Protein AF-A0A973W800-F1 (afdb_monomer_lite)

Secondary structure (DSSP, 8-state):
-HHHHHHTTSS-HHHHHHHHHHHHHHHHHHHHH--S--SSS-HHHHHHHHH-HHHHHHHHHHHHTTSS-HHHHHHHTTS-HHHHHHHHHHHTT---

Sequence (96 aa):
MLRRLLTLGLTTQAFYDNKRADFQKLYAQLDERKEASEGGPKYHYVVLSQLGRTFTQLVFQGYHDRYFTLRDVAGLLNMKVTTVQVMEKAAFGLAG

Organism: NCBI:txid1404411

pLDDT: mean 75.51, std 12.69, range [37.47, 92.06]

Radius of gyration: 23.71 Å; chains: 1; bounding box: 44×19×64 Å

Structure (mmCIF, N/CA/C/O backbone):
data_AF-A0A973W800-F1
#
_entry.id   AF-A0A973W800-F1
#
loop_
_atom_site.group_PDB
_atom_site.id
_atom_site.type_symbol
_atom_site.label_atom_id
_atom_site.label_alt_id
_atom_site.label_comp_id
_atom_site.label_asym_id
_atom_site.label_entity_id
_atom_site.label_seq_id
_atom_site.pdbx_PDB_ins_code
_atom_site.Cartn_x
_atom_site.Cartn_y
_atom_site.Cartn_z
_atom_site.occupancy
_atom_site.B_iso_or_equiv
_atom_site.auth_seq_id
_atom_site.auth_comp_id
_atom_site.auth_asym_id
_atom_site.auth_atom_id
_atom_site.pdbx_PDB_model_num
ATOM 1 N N . MET A 1 1 ? -15.651 -5.739 28.671 1.00 59.50 1 MET A N 1
ATOM 2 C CA . MET A 1 1 ? -15.499 -5.180 30.036 1.00 59.50 1 MET A CA 1
ATOM 3 C C . MET A 1 1 ? -16.800 -5.152 30.854 1.00 59.50 1 MET A C 1
ATOM 5 O O . MET A 1 1 ? -16.745 -5.535 32.012 1.00 59.50 1 MET A O 1
ATOM 9 N N . LEU A 1 2 ? -17.975 -4.815 30.295 1.00 59.00 2 LEU A N 1
ATOM 10 C CA . LEU A 1 2 ? -19.247 -4.708 31.052 1.00 59.00 2 LEU A CA 1
ATOM 11 C C . LEU A 1 2 ? -19.710 -5.969 31.811 1.00 59.00 2 LEU A C 1
ATOM 13 O O . LEU A 1 2 ? -20.201 -5.857 32.926 1.00 59.00 2 LEU A O 1
ATOM 17 N N . ARG A 1 3 ? -19.499 -7.175 31.264 1.00 64.06 3 ARG A N 1
ATOM 18 C CA . ARG A 1 3 ? -19.899 -8.427 31.939 1.00 64.06 3 ARG A CA 1
ATOM 19 C C . ARG A 1 3 ? -19.205 -8.616 33.294 1.00 64.06 3 ARG A C 1
ATOM 21 O O . ARG A 1 3 ? -19.801 -9.204 34.182 1.00 64.06 3 ARG A O 1
ATOM 28 N N . ARG A 1 4 ? -17.982 -8.089 33.450 1.00 63.62 4 ARG A N 1
ATOM 29 C CA . ARG A 1 4 ? -17.171 -8.185 34.676 1.00 63.62 4 ARG A CA 1
ATOM 30 C C . ARG A 1 4 ? -17.654 -7.212 35.760 1.00 63.62 4 ARG A C 1
ATOM 32 O O . ARG A 1 4 ? -17.558 -7.528 36.934 1.00 63.62 4 ARG A O 1
ATOM 39 N N . LEU A 1 5 ? -18.233 -6.074 35.365 1.00 60.28 5 LEU A N 1
ATOM 40 C CA . LEU A 1 5 ? -18.866 -5.104 36.270 1.00 60.28 5 LEU A CA 1
ATOM 41 C C . LEU A 1 5 ? -20.233 -5.584 36.777 1.00 60.28 5 LEU A C 1
ATOM 43 O O . LEU A 1 5 ? -20.601 -5.289 37.911 1.00 60.28 5 LEU A O 1
ATOM 47 N N . LEU A 1 6 ? -20.950 -6.368 35.964 1.00 58.06 6 LEU A N 1
ATOM 48 C CA . LEU A 1 6 ? -22.165 -7.068 36.384 1.00 58.06 6 LEU A CA 1
ATOM 49 C C . LEU A 1 6 ? -21.841 -8.135 37.442 1.00 58.06 6 LEU A C 1
ATOM 51 O O . LEU A 1 6 ? -22.499 -8.203 38.472 1.00 58.06 6 LEU A O 1
ATOM 55 N N . THR A 1 7 ? -20.787 -8.934 37.226 1.00 61.16 7 THR A N 1
ATOM 56 C CA . THR A 1 7 ? -20.371 -9.966 38.197 1.00 61.16 7 THR A CA 1
ATOM 57 C C . THR A 1 7 ? -19.900 -9.375 39.526 1.00 61.16 7 THR A C 1
ATOM 59 O O . THR A 1 7 ? -20.009 -10.034 40.551 1.00 61.16 7 THR A O 1
ATOM 62 N N . LEU A 1 8 ? -19.395 -8.138 39.514 1.00 73.44 8 LEU A N 1
ATOM 63 C CA . LEU A 1 8 ? -18.953 -7.409 40.706 1.00 73.44 8 LEU A CA 1
ATOM 64 C C . LEU A 1 8 ? -20.091 -6.648 41.419 1.00 73.44 8 LEU A C 1
ATOM 66 O O . LEU A 1 8 ? -19.824 -5.949 42.389 1.00 73.44 8 LEU A O 1
ATOM 70 N N . GLY A 1 9 ? -21.344 -6.751 40.952 1.00 66.25 9 GLY A N 1
ATOM 71 C CA . GLY A 1 9 ? -22.512 -6.123 41.593 1.00 66.25 9 GLY A CA 1
ATOM 72 C C . GLY A 1 9 ? -22.593 -4.598 41.448 1.00 66.25 9 GLY A C 1
ATOM 73 O O . GLY A 1 9 ? -23.484 -3.972 42.011 1.00 66.25 9 GLY A O 1
ATOM 74 N N . LEU A 1 10 ? -21.695 -3.990 40.668 1.00 62.91 10 LEU A N 1
ATOM 75 C CA . LEU A 1 10 ? -21.616 -2.538 40.460 1.00 62.91 10 LEU A CA 1
ATOM 76 C C . LEU A 1 10 ? -22.574 -2.033 39.368 1.00 62.91 10 LEU A C 1
ATOM 78 O O . LEU A 1 10 ? -22.654 -0.835 39.113 1.00 62.91 10 LEU A O 1
ATOM 82 N N . THR A 1 11 ? -23.280 -2.943 38.692 1.00 60.69 11 THR A N 1
ATOM 83 C CA . THR A 1 11 ? -24.255 -2.630 37.638 1.00 60.69 11 THR A CA 1
ATOM 84 C C . THR A 1 11 ? -25.413 -3.624 37.684 1.00 60.69 11 THR A C 1
ATOM 86 O O . THR A 1 11 ? -25.211 -4.808 37.940 1.00 60.69 11 THR A O 1
ATOM 89 N N . THR A 1 12 ? -26.636 -3.152 37.446 1.00 70.62 12 THR A N 1
ATOM 90 C CA . THR A 1 12 ? -27.846 -3.982 37.405 1.00 70.62 12 THR A CA 1
ATOM 91 C C . THR A 1 12 ? -28.009 -4.670 36.050 1.00 70.62 12 THR A C 1
ATOM 93 O O . THR A 1 12 ? -27.632 -4.131 35.008 1.00 70.62 12 THR A O 1
ATOM 96 N N . GLN A 1 13 ? -28.629 -5.853 36.054 1.00 67.81 13 GLN A N 1
ATOM 97 C CA . GLN A 1 13 ? -28.900 -6.651 34.851 1.00 67.81 13 GLN A CA 1
ATOM 98 C C . GLN A 1 13 ? -29.611 -5.837 33.753 1.00 67.81 13 GLN A C 1
ATOM 100 O O . GLN A 1 13 ? -29.191 -5.848 32.600 1.00 67.81 13 GLN A O 1
ATOM 105 N N . ALA A 1 14 ? -30.599 -5.022 34.137 1.00 69.25 14 ALA A N 1
ATOM 106 C CA . ALA A 1 14 ? -31.336 -4.152 33.220 1.00 69.25 14 ALA A CA 1
ATOM 107 C C . ALA A 1 14 ? -30.454 -3.092 32.523 1.00 69.25 14 ALA A C 1
ATOM 109 O O . ALA A 1 14 ? -30.696 -2.739 31.368 1.00 69.25 14 ALA A O 1
ATOM 110 N N . PHE A 1 15 ? -29.409 -2.593 33.193 1.00 70.69 15 PHE A N 1
ATOM 111 C CA . PHE A 1 15 ? -28.459 -1.653 32.593 1.00 70.69 15 PHE A CA 1
ATOM 112 C C . PHE A 1 15 ? -27.534 -2.350 31.587 1.00 70.69 15 PHE A C 1
ATOM 114 O O . PHE A 1 15 ? -27.241 -1.801 30.522 1.00 70.69 15 PHE A O 1
ATOM 121 N N . TYR A 1 16 ? -27.103 -3.576 31.900 1.00 68.31 16 TYR A N 1
ATOM 122 C CA . TYR A 1 16 ? -26.297 -4.394 30.996 1.00 68.31 16 TYR A CA 1
ATOM 123 C C . TYR A 1 16 ? -27.057 -4.745 29.714 1.00 68.31 16 TYR A C 1
ATOM 125 O O . TYR A 1 16 ? -26.504 -4.583 28.626 1.00 68.31 16 TYR A O 1
ATOM 133 N N . ASP A 1 17 ? -28.315 -5.170 29.830 1.00 72.75 17 ASP A N 1
ATOM 134 C CA . ASP A 1 17 ? -29.112 -5.611 28.682 1.00 72.75 17 ASP A CA 1
ATOM 135 C C . ASP A 1 17 ? -29.443 -4.452 27.727 1.00 72.75 17 ASP A C 1
ATOM 137 O O . ASP A 1 17 ? -29.272 -4.595 26.514 1.00 72.75 17 ASP A O 1
ATOM 141 N N . ASN A 1 18 ? -29.769 -3.265 28.255 1.00 79.00 18 ASN A N 1
ATOM 142 C CA . ASN A 1 18 ? -29.942 -2.059 27.436 1.00 79.00 18 ASN A CA 1
ATOM 143 C C . ASN A 1 18 ? -28.653 -1.668 26.700 1.00 79.00 18 ASN A C 1
ATOM 145 O O . ASN A 1 18 ? -28.655 -1.472 25.485 1.00 79.00 18 ASN A O 1
ATOM 149 N N . LYS A 1 19 ? -27.515 -1.625 27.405 1.00 76.06 19 LYS A N 1
ATOM 150 C CA . LYS A 1 19 ? -26.230 -1.292 26.772 1.00 76.06 19 LYS A CA 1
ATOM 151 C C . LYS A 1 19 ? -25.791 -2.338 25.755 1.00 76.06 19 LYS A C 1
ATOM 153 O O . LYS A 1 19 ? -25.177 -1.990 24.751 1.00 76.06 19 LYS A O 1
ATOM 158 N N . ARG A 1 20 ? -26.095 -3.615 25.984 1.00 77.38 20 ARG A N 1
ATOM 159 C CA . ARG A 1 20 ? -25.770 -4.698 25.051 1.00 77.38 20 ARG A CA 1
ATOM 160 C C . ARG A 1 20 ? -26.489 -4.524 23.715 1.00 77.38 20 ARG A C 1
ATOM 162 O O . ARG A 1 20 ? -25.848 -4.710 22.682 1.00 77.38 20 ARG A O 1
ATOM 169 N N . ALA A 1 21 ? -27.761 -4.128 23.737 1.00 80.12 21 ALA A N 1
ATOM 170 C CA . ALA A 1 21 ? -28.523 -3.836 22.526 1.00 80.12 21 ALA A CA 1
ATOM 171 C C . ALA A 1 21 ? -27.931 -2.644 21.750 1.00 80.12 21 ALA A C 1
ATOM 173 O O . ALA A 1 21 ? -27.784 -2.717 20.528 1.00 80.12 21 ALA A O 1
ATOM 174 N N . ASP A 1 22 ? -27.512 -1.587 22.452 1.00 80.12 22 ASP A N 1
ATOM 175 C CA . ASP A 1 22 ? -26.853 -0.428 21.833 1.00 80.12 22 ASP A CA 1
ATOM 176 C C . ASP A 1 22 ? -25.525 -0.814 21.171 1.00 80.12 22 ASP A C 1
ATOM 178 O O . ASP A 1 22 ? -25.261 -0.442 20.027 1.00 80.12 22 ASP A O 1
ATOM 182 N N . PHE A 1 23 ? -24.696 -1.607 21.856 1.00 76.88 23 PHE A N 1
ATOM 183 C CA . PHE A 1 23 ? -23.425 -2.059 21.295 1.00 76.88 23 PHE A CA 1
ATOM 184 C C . PHE A 1 23 ? -23.622 -2.979 20.094 1.00 76.88 23 PHE A C 1
ATOM 186 O O . PHE A 1 23 ? -22.892 -2.839 19.121 1.00 76.88 23 PHE A O 1
ATOM 193 N N . GLN A 1 24 ? -24.603 -3.884 20.119 1.00 79.25 24 GLN A N 1
ATOM 194 C CA . GLN A 1 24 ? -24.900 -4.739 18.966 1.00 79.25 24 GLN A CA 1
ATOM 195 C C . GLN A 1 24 ? -25.271 -3.923 17.727 1.00 79.25 24 GLN A C 1
ATOM 197 O O . GLN A 1 24 ? -24.759 -4.208 16.649 1.00 79.25 24 GLN A O 1
ATOM 202 N N . LYS A 1 25 ? -26.087 -2.874 17.882 1.00 82.06 25 LYS A N 1
ATOM 203 C CA . LYS A 1 25 ? -26.402 -1.952 16.781 1.00 82.06 25 LYS A CA 1
ATOM 204 C C . LYS A 1 25 ? -25.158 -1.220 16.282 1.00 82.06 25 LYS A C 1
ATOM 206 O O . LYS A 1 25 ? -24.965 -1.105 15.077 1.00 82.06 25 LYS A O 1
ATOM 211 N N . LEU A 1 26 ? -24.299 -0.768 17.196 1.00 75.75 26 LEU A N 1
ATOM 212 C CA . LEU A 1 26 ? -23.060 -0.077 16.844 1.00 75.75 26 LEU A CA 1
ATOM 213 C C . LEU A 1 26 ? -22.093 -0.990 16.071 1.00 75.75 26 LEU A C 1
ATOM 215 O O . LEU A 1 26 ? -21.513 -0.569 15.077 1.00 75.75 26 LEU A O 1
ATOM 219 N N . TYR A 1 27 ? -21.939 -2.246 16.501 1.00 70.31 27 TYR A N 1
ATOM 220 C CA . TYR A 1 27 ? -21.095 -3.227 15.817 1.00 70.31 27 TYR A CA 1
ATOM 221 C C . TYR A 1 27 ? -21.665 -3.629 14.457 1.00 70.31 27 TYR A C 1
ATOM 223 O O . TYR A 1 27 ? -20.903 -3.687 13.500 1.00 70.31 27 TYR A O 1
ATOM 231 N N . ALA A 1 28 ? -22.983 -3.815 14.341 1.00 76.44 28 ALA A N 1
ATOM 232 C CA . ALA A 1 28 ? -23.627 -4.098 13.059 1.00 76.44 28 ALA A CA 1
ATOM 233 C C . ALA A 1 28 ? -23.402 -2.962 12.043 1.00 76.44 28 ALA A C 1
ATOM 235 O O . ALA A 1 28 ? -23.009 -3.216 10.911 1.00 76.44 28 ALA A O 1
ATOM 236 N N . GLN A 1 29 ? -23.534 -1.701 12.472 1.00 75.00 29 GLN A N 1
ATOM 237 C CA . GLN A 1 29 ? -23.249 -0.537 11.620 1.00 75.00 29 GLN A CA 1
ATOM 238 C C . GLN A 1 29 ? -21.768 -0.415 11.236 1.00 75.00 29 GLN A C 1
ATOM 240 O O . GLN A 1 29 ? -21.442 0.090 10.162 1.00 75.00 29 GLN A O 1
ATOM 245 N N . LEU A 1 30 ? -20.856 -0.840 12.114 1.00 64.69 30 LEU A N 1
ATOM 246 C CA . LEU A 1 30 ? -19.426 -0.872 11.810 1.00 64.69 30 LEU A CA 1
ATOM 247 C C . LEU A 1 30 ? -19.070 -2.010 10.852 1.00 64.69 30 LEU A C 1
ATOM 249 O O . LEU A 1 30 ? -18.174 -1.826 10.036 1.00 64.69 30 LEU A O 1
ATOM 253 N N . ASP A 1 31 ? -19.755 -3.148 10.923 1.00 61.88 31 ASP A N 1
ATOM 254 C CA . ASP A 1 31 ? -19.558 -4.261 9.992 1.00 61.88 31 ASP A CA 1
ATOM 255 C C . ASP A 1 31 ? -20.141 -3.960 8.604 1.00 61.88 31 ASP A C 1
ATOM 257 O O . ASP A 1 31 ? -19.504 -4.294 7.612 1.00 61.88 31 ASP A O 1
ATOM 261 N N . GLU A 1 32 ? -21.257 -3.231 8.506 1.00 62.91 32 GLU A N 1
ATOM 262 C CA . GLU A 1 32 ? -21.803 -2.756 7.219 1.00 62.91 32 GLU A CA 1
ATOM 263 C C . GLU A 1 32 ? -20.908 -1.712 6.526 1.00 62.91 32 GLU A C 1
ATOM 265 O O . GLU A 1 32 ? -20.895 -1.620 5.301 1.00 62.91 32 GLU A O 1
ATOM 270 N N . ARG A 1 33 ? -20.146 -0.917 7.293 1.00 59.62 33 ARG A N 1
ATOM 271 C CA . ARG A 1 33 ? -19.209 0.092 6.756 1.00 59.62 33 ARG A CA 1
ATOM 272 C C . ARG A 1 33 ? -17.804 -0.433 6.498 1.00 59.62 33 ARG A C 1
ATOM 274 O O . ARG A 1 33 ? -16.993 0.280 5.905 1.00 59.62 33 ARG A O 1
ATOM 281 N N . LYS A 1 34 ? -17.485 -1.642 6.952 1.00 53.53 34 LYS A N 1
ATOM 282 C CA . LYS A 1 34 ? -16.263 -2.312 6.528 1.00 53.53 34 LYS A CA 1
ATOM 283 C C . LYS A 1 34 ? -16.503 -2.799 5.106 1.00 53.53 34 LYS A C 1
ATOM 285 O O . LYS A 1 34 ? -17.048 -3.877 4.895 1.00 53.53 34 LYS A O 1
ATOM 290 N N . GLU A 1 35 ? -16.026 -2.037 4.124 1.00 55.81 35 GLU A N 1
ATOM 291 C CA . GLU A 1 35 ? -15.560 -2.693 2.903 1.00 55.81 35 GLU A CA 1
ATOM 292 C C . GLU A 1 35 ? -14.670 -3.864 3.315 1.00 55.81 35 GLU A C 1
ATOM 294 O O . GLU A 1 35 ? -13.955 -3.735 4.311 1.00 55.81 35 GLU A O 1
ATOM 299 N N . ALA A 1 36 ? -14.763 -4.988 2.598 1.00 54.84 3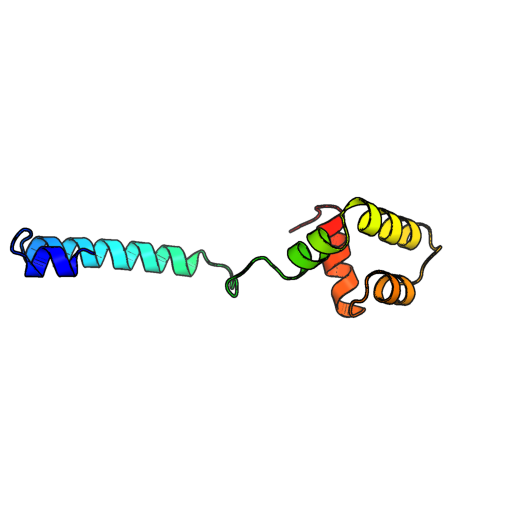6 ALA A N 1
ATOM 300 C CA . ALA A 1 36 ? -14.069 -6.246 2.866 1.00 54.84 36 ALA A CA 1
ATOM 301 C C . ALA A 1 36 ? -12.543 -6.059 2.987 1.00 54.84 36 ALA A C 1
ATOM 303 O O . ALA A 1 36 ? -11.764 -6.368 2.093 1.00 54.84 36 ALA A O 1
ATOM 304 N N . SER A 1 37 ? -12.109 -5.505 4.110 1.00 53.88 37 SER A N 1
ATOM 305 C CA . SER A 1 37 ? -10.729 -5.283 4.466 1.00 53.88 37 SER A CA 1
ATOM 306 C C . SER A 1 37 ? -10.367 -6.464 5.335 1.00 53.88 37 SER A C 1
ATOM 308 O O . SER A 1 37 ? -10.600 -6.465 6.545 1.00 53.88 37 SER A O 1
ATOM 310 N N . GLU A 1 38 ? -9.819 -7.491 4.693 1.00 53.22 38 GLU A N 1
ATOM 311 C CA . GLU A 1 38 ? -8.998 -8.489 5.366 1.00 53.22 38 GLU A CA 1
ATOM 312 C C . GLU A 1 38 ? -7.995 -7.719 6.235 1.00 53.22 38 GLU A C 1
ATOM 314 O O . GLU A 1 38 ? -7.270 -6.855 5.741 1.00 53.22 38 GLU A O 1
ATOM 319 N N . GLY A 1 39 ? -8.070 -7.897 7.554 1.00 53.53 39 GLY A N 1
ATOM 320 C CA . GLY A 1 39 ? -7.348 -7.062 8.507 1.00 53.53 39 GLY A CA 1
ATOM 321 C C . GLY A 1 39 ? -5.859 -6.931 8.170 1.00 53.53 39 GLY A C 1
ATOM 322 O O . GLY A 1 39 ? -5.180 -7.918 7.908 1.00 53.53 39 GLY A O 1
ATOM 323 N N . GLY A 1 40 ? -5.360 -5.696 8.213 1.00 59.84 40 GLY A N 1
ATOM 324 C CA . GLY A 1 40 ? -3.983 -5.341 7.874 1.00 59.84 40 GLY A CA 1
ATOM 325 C C . GLY A 1 40 ? -3.921 -4.210 6.840 1.00 59.84 40 GLY A C 1
ATOM 326 O O . GLY A 1 40 ? -4.906 -3.933 6.156 1.00 59.84 40 GLY A O 1
ATOM 327 N N . PRO A 1 41 ? -2.788 -3.496 6.731 1.00 61.50 41 PRO A N 1
ATOM 328 C CA . PRO A 1 41 ? -2.594 -2.534 5.651 1.00 61.50 41 PRO A CA 1
ATOM 329 C C . PRO A 1 41 ? -2.640 -3.254 4.296 1.00 61.50 41 PRO A C 1
ATOM 331 O O . PRO A 1 41 ? -2.051 -4.326 4.150 1.00 61.50 41 PRO A O 1
ATOM 334 N N . LYS A 1 42 ? -3.314 -2.664 3.291 1.00 69.38 42 LYS A N 1
ATOM 335 C CA . LYS A 1 42 ? -3.374 -3.246 1.936 1.00 69.38 42 LYS A CA 1
ATOM 336 C C . LYS A 1 42 ? -1.947 -3.552 1.462 1.00 69.38 42 LYS A C 1
ATOM 338 O O . LYS A 1 42 ? -1.078 -2.684 1.558 1.00 69.38 42 LYS A O 1
ATOM 343 N N . TYR A 1 43 ? -1.726 -4.754 0.922 1.00 70.31 43 TYR A N 1
ATOM 344 C CA . TYR A 1 43 ? -0.412 -5.277 0.506 1.00 70.31 43 TYR A CA 1
ATOM 345 C C . TYR A 1 43 ? 0.443 -4.252 -0.264 1.00 70.31 43 TYR A C 1
ATOM 347 O O . TYR A 1 43 ? 1.640 -4.112 -0.022 1.00 70.31 43 TYR A O 1
ATOM 355 N N . HIS A 1 44 ? -0.199 -3.458 -1.123 1.00 69.25 44 HIS A N 1
ATOM 356 C CA . HIS A 1 44 ? 0.440 -2.414 -1.917 1.00 69.25 44 HIS A CA 1
ATOM 357 C C . HIS A 1 44 ? 1.142 -1.327 -1.096 1.00 69.25 44 HIS A C 1
ATOM 359 O O . HIS A 1 44 ? 2.241 -0.913 -1.455 1.00 69.25 44 HIS A O 1
ATOM 365 N N . TYR A 1 45 ? 0.576 -0.915 0.040 1.00 69.75 45 TYR A N 1
ATOM 366 C CA . TYR A 1 45 ? 1.198 0.084 0.913 1.00 69.75 45 TYR A CA 1
ATOM 367 C C . TYR A 1 45 ? 2.429 -0.456 1.644 1.00 69.75 45 TYR A C 1
ATOM 369 O O . TYR A 1 45 ? 3.373 0.296 1.870 1.00 69.75 45 TYR A O 1
ATOM 377 N N . VAL A 1 46 ? 2.440 -1.749 1.980 1.00 70.81 46 VAL A N 1
ATOM 378 C CA . VAL A 1 46 ? 3.590 -2.403 2.627 1.00 70.81 46 VAL A CA 1
ATOM 379 C C . VAL A 1 46 ? 4.758 -2.527 1.650 1.00 70.81 46 VAL A C 1
ATOM 381 O O . VAL A 1 46 ? 5.899 -2.252 1.999 1.00 70.81 46 VAL A O 1
ATOM 384 N N . VAL A 1 47 ? 4.478 -2.890 0.400 1.00 72.88 47 VAL A N 1
ATOM 385 C CA . VAL A 1 47 ? 5.511 -2.986 -0.639 1.00 72.88 47 VAL A CA 1
ATOM 386 C C . VAL A 1 47 ? 6.054 -1.601 -1.009 1.00 72.88 47 VAL A C 1
ATOM 388 O O . VAL A 1 47 ? 7.265 -1.429 -1.118 1.00 72.88 47 VAL A O 1
ATOM 391 N N . LEU A 1 48 ? 5.187 -0.587 -1.128 1.00 74.56 48 LEU A N 1
ATOM 392 C CA . LEU A 1 48 ? 5.596 0.804 -1.370 1.00 74.56 48 LEU A CA 1
ATOM 393 C C . LEU A 1 48 ? 6.468 1.372 -0.244 1.00 74.56 48 LEU A C 1
ATOM 395 O O . LEU A 1 48 ? 7.416 2.108 -0.523 1.00 74.56 48 LEU A O 1
ATOM 399 N N . SER A 1 49 ? 6.169 1.047 1.018 1.00 71.62 49 SER A N 1
ATOM 400 C CA . SER A 1 49 ? 6.983 1.503 2.148 1.00 71.62 49 SER A CA 1
ATOM 401 C C . SER A 1 49 ? 8.349 0.816 2.201 1.00 71.62 49 SER A C 1
ATOM 403 O O . SER A 1 49 ? 9.320 1.458 2.590 1.00 71.62 49 SER A O 1
ATOM 405 N N . GLN A 1 50 ? 8.447 -0.442 1.759 1.00 76.75 50 GLN A N 1
ATOM 406 C CA . GLN A 1 50 ? 9.711 -1.183 1.673 1.00 76.75 50 GLN A CA 1
ATOM 407 C C . GLN A 1 50 ? 10.592 -0.744 0.496 1.00 76.75 50 GLN A C 1
ATOM 409 O O . GLN A 1 50 ? 11.794 -0.566 0.672 1.00 76.75 50 GLN A O 1
ATOM 414 N N . LEU A 1 51 ? 10.015 -0.564 -0.697 1.00 80.81 51 LEU A N 1
ATOM 415 C CA . LEU A 1 51 ? 10.750 -0.167 -1.910 1.00 80.81 51 LEU A CA 1
ATOM 416 C C . LEU A 1 51 ? 11.105 1.325 -1.930 1.00 80.81 51 LEU A C 1
ATOM 418 O O . LEU A 1 51 ? 12.051 1.739 -2.598 1.00 80.81 51 LEU A O 1
ATOM 422 N N . GLY A 1 52 ? 10.334 2.140 -1.213 1.00 82.88 52 GLY A N 1
ATOM 423 C CA . GLY A 1 52 ? 10.451 3.588 -1.233 1.00 82.88 52 GLY A CA 1
ATOM 424 C C . GLY A 1 52 ? 9.660 4.218 -2.381 1.00 82.88 52 GLY A C 1
ATOM 425 O O . GLY A 1 52 ? 9.686 3.786 -3.539 1.00 82.88 52 GLY A O 1
ATOM 426 N N . ARG A 1 53 ? 8.953 5.303 -2.052 1.00 81.25 53 ARG A N 1
ATOM 427 C CA . ARG A 1 53 ? 8.063 6.011 -2.982 1.00 81.25 53 ARG A CA 1
ATOM 428 C C . ARG A 1 53 ? 8.808 6.576 -4.193 1.00 81.25 53 ARG A C 1
ATOM 430 O O . ARG A 1 53 ? 8.352 6.392 -5.314 1.00 81.25 53 ARG A O 1
ATOM 437 N N . THR A 1 54 ? 9.959 7.210 -3.973 1.00 84.38 54 THR A N 1
ATOM 438 C CA . THR A 1 54 ? 10.742 7.871 -5.030 1.00 84.38 54 THR A CA 1
ATOM 439 C C . THR A 1 54 ? 11.269 6.881 -6.065 1.00 84.38 54 THR A C 1
ATOM 441 O O . THR A 1 54 ? 11.161 7.128 -7.262 1.00 84.38 54 THR A O 1
ATOM 444 N N . PHE A 1 55 ? 11.792 5.735 -5.615 1.00 87.81 55 PHE A N 1
ATOM 445 C CA . PHE A 1 55 ? 12.262 4.677 -6.511 1.00 87.81 55 PHE A CA 1
ATOM 446 C C . PHE A 1 55 ? 11.111 4.13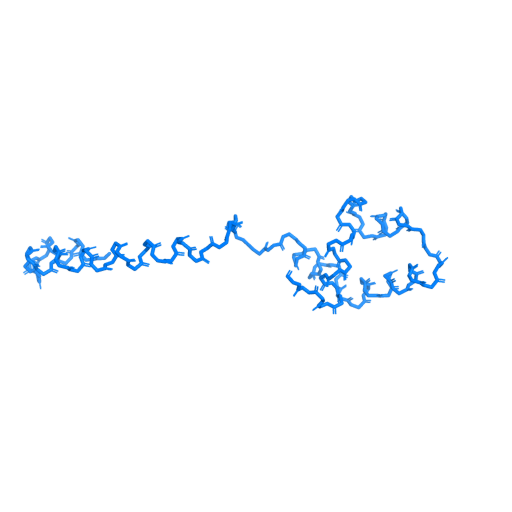2 -7.361 1.00 87.81 55 PHE A C 1
ATOM 448 O O . PHE A 1 55 ? 11.210 4.070 -8.583 1.00 87.81 55 PHE A O 1
ATOM 455 N N . THR A 1 56 ? 9.983 3.827 -6.718 1.00 87.69 56 THR A N 1
ATOM 456 C CA . THR A 1 56 ? 8.790 3.312 -7.400 1.00 87.69 56 THR A CA 1
ATOM 457 C C . THR A 1 56 ? 8.265 4.304 -8.448 1.00 87.69 56 THR A C 1
ATOM 459 O O . THR A 1 56 ? 7.946 3.909 -9.567 1.00 87.69 56 THR A O 1
ATOM 462 N N . GLN A 1 57 ? 8.230 5.600 -8.125 1.00 88.44 57 GLN A N 1
ATOM 463 C CA . GLN A 1 57 ? 7.821 6.657 -9.057 1.00 88.44 57 GLN A CA 1
ATOM 464 C C . GLN A 1 57 ? 8.761 6.781 -10.259 1.00 88.44 57 GLN A C 1
ATOM 466 O O . GLN A 1 57 ? 8.277 6.900 -11.380 1.00 88.44 57 GLN A O 1
ATOM 471 N N . LEU A 1 58 ? 10.079 6.699 -10.053 1.00 90.75 58 LEU A N 1
ATOM 472 C CA . LEU A 1 58 ? 11.058 6.752 -11.141 1.00 90.75 58 LEU A CA 1
ATOM 473 C C . LEU A 1 58 ? 10.893 5.575 -12.114 1.00 90.75 58 LEU A C 1
ATOM 475 O O . LEU A 1 58 ? 10.934 5.763 -13.328 1.00 90.75 58 LEU A O 1
ATOM 479 N N . VAL A 1 59 ? 10.666 4.367 -11.588 1.00 90.31 59 VAL A N 1
ATOM 480 C CA . VAL A 1 59 ? 10.422 3.171 -12.411 1.00 90.31 59 VAL A CA 1
ATOM 481 C C . VAL A 1 59 ? 9.150 3.336 -13.245 1.00 90.31 59 VAL A C 1
ATOM 483 O O . VAL A 1 59 ? 9.169 3.070 -14.448 1.00 90.31 59 VAL A O 1
ATOM 486 N N . PHE A 1 60 ? 8.058 3.819 -12.643 1.00 91.06 60 PHE A N 1
ATOM 487 C CA . PHE A 1 60 ? 6.817 4.073 -13.379 1.00 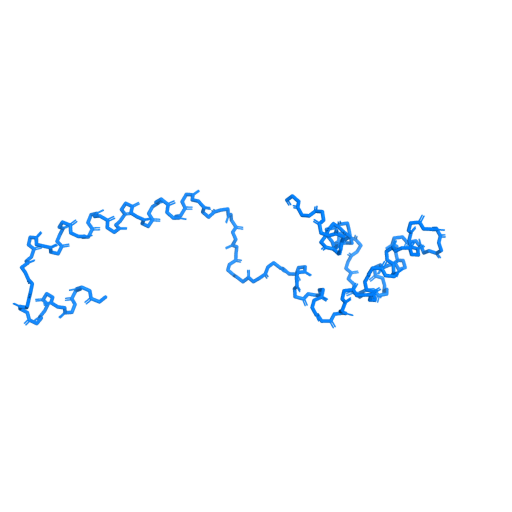91.06 60 PHE A CA 1
ATOM 488 C C . PHE A 1 60 ? 6.936 5.224 -14.380 1.00 91.06 60 PHE A C 1
ATOM 490 O O . PHE A 1 60 ? 6.361 5.152 -15.462 1.00 91.06 60 PHE A O 1
ATOM 497 N N . GLN A 1 61 ? 7.727 6.252 -14.083 1.00 89.69 61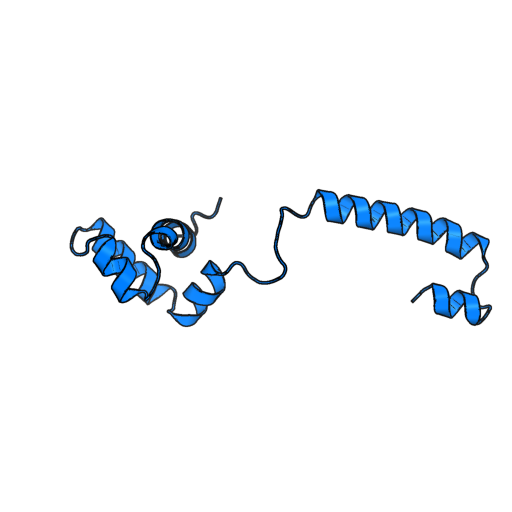 GLN A N 1
ATOM 498 C CA . GLN A 1 61 ? 8.020 7.310 -15.045 1.00 89.69 61 GLN A CA 1
ATOM 499 C C . GLN A 1 61 ? 8.766 6.754 -16.267 1.00 89.69 61 GLN A C 1
ATOM 501 O O . GLN A 1 61 ? 8.343 6.988 -17.394 1.00 89.69 61 GLN A O 1
ATOM 506 N N . GLY A 1 62 ? 9.788 5.917 -16.063 1.00 89.50 62 GLY A N 1
ATOM 507 C CA . GLY A 1 62 ? 10.484 5.231 -17.159 1.00 89.50 62 GLY A CA 1
ATOM 508 C C . GLY A 1 62 ? 9.582 4.289 -17.969 1.00 89.50 62 GLY A C 1
ATOM 509 O O . GLY A 1 62 ? 9.779 4.121 -19.172 1.00 89.50 62 GLY A O 1
ATOM 510 N N . TYR A 1 63 ? 8.559 3.706 -17.339 1.00 90.69 63 TYR A N 1
ATOM 511 C CA . TYR A 1 63 ? 7.517 2.945 -18.031 1.00 90.69 63 TYR A CA 1
ATOM 512 C C . TYR A 1 63 ? 6.639 3.837 -18.923 1.00 90.69 63 TYR A C 1
ATOM 514 O O . TYR A 1 63 ? 6.421 3.506 -20.090 1.00 90.69 63 TYR A O 1
ATOM 522 N N . HIS A 1 64 ? 6.189 4.993 -18.423 1.00 89.81 64 HIS A N 1
ATOM 523 C CA . HIS A 1 64 ? 5.423 5.965 -19.217 1.00 89.81 64 HIS A CA 1
ATOM 524 C C . HIS A 1 64 ? 6.232 6.545 -20.382 1.00 89.81 64 HIS A C 1
ATOM 526 O O . HIS A 1 64 ? 5.705 6.689 -21.487 1.00 89.81 64 HIS A O 1
ATOM 532 N N . ASP A 1 65 ? 7.522 6.784 -20.161 1.00 92.06 65 ASP A N 1
ATOM 533 C CA . ASP A 1 65 ? 8.464 7.288 -21.162 1.00 92.06 65 ASP A CA 1
ATOM 534 C C . ASP A 1 65 ? 8.925 6.196 -22.156 1.00 92.06 65 ASP A C 1
ATOM 536 O O . ASP A 1 65 ? 9.752 6.451 -23.030 1.00 92.06 65 ASP A O 1
ATOM 540 N N . ARG A 1 66 ? 8.359 4.979 -22.066 1.00 88.56 66 ARG A N 1
ATOM 541 C CA . ARG A 1 66 ? 8.635 3.804 -22.919 1.00 88.56 66 ARG A CA 1
ATOM 542 C C . ARG A 1 66 ? 10.069 3.265 -22.849 1.00 88.56 66 ARG A C 1
ATOM 544 O O . ARG A 1 66 ? 10.475 2.514 -23.735 1.00 88.56 66 ARG A O 1
ATOM 551 N N . TYR A 1 67 ? 10.815 3.581 -21.792 1.00 90.44 67 TYR A N 1
ATOM 552 C CA . TYR A 1 67 ? 12.120 2.965 -21.523 1.00 90.44 67 TYR A CA 1
ATOM 553 C C . TYR A 1 67 ? 11.995 1.550 -20.952 1.00 90.44 67 TYR A C 1
ATOM 555 O O . TYR A 1 67 ? 12.881 0.725 -21.166 1.00 90.44 67 TYR A O 1
ATOM 563 N N . PHE A 1 68 ? 10.897 1.259 -20.250 1.00 90.38 68 PHE A N 1
ATOM 564 C CA . PHE A 1 68 ? 10.619 -0.054 -19.669 1.00 90.38 68 PHE A CA 1
ATOM 565 C C . PHE A 1 68 ? 9.321 -0.639 -20.209 1.00 90.38 68 PHE A C 1
ATOM 567 O O . PHE A 1 68 ? 8.340 0.073 -20.425 1.00 90.38 68 PHE A O 1
ATOM 574 N N . THR A 1 69 ? 9.283 -1.960 -20.373 1.00 91.56 69 THR A N 1
ATOM 575 C CA . THR A 1 69 ? 8.032 -2.687 -20.592 1.00 91.56 69 THR A CA 1
ATOM 576 C C . THR A 1 69 ? 7.368 -3.029 -19.259 1.00 91.56 69 THR A C 1
ATOM 578 O O . THR A 1 69 ? 7.995 -3.016 -18.199 1.00 91.56 69 THR A O 1
ATOM 581 N N . LEU A 1 70 ? 6.091 -3.418 -19.300 1.00 88.00 70 LEU A N 1
ATOM 582 C CA . LEU A 1 70 ? 5.356 -3.836 -18.100 1.00 88.00 70 LEU A CA 1
ATOM 583 C C . LEU A 1 70 ? 6.030 -5.029 -17.389 1.00 88.00 70 LEU A C 1
ATOM 585 O O . LEU A 1 70 ? 5.959 -5.159 -16.166 1.00 88.00 70 LEU A O 1
ATOM 589 N N . ARG A 1 71 ? 6.708 -5.898 -18.152 1.00 90.12 71 ARG A N 1
ATOM 590 C CA . ARG A 1 71 ? 7.460 -7.039 -17.618 1.00 90.12 71 ARG A CA 1
ATOM 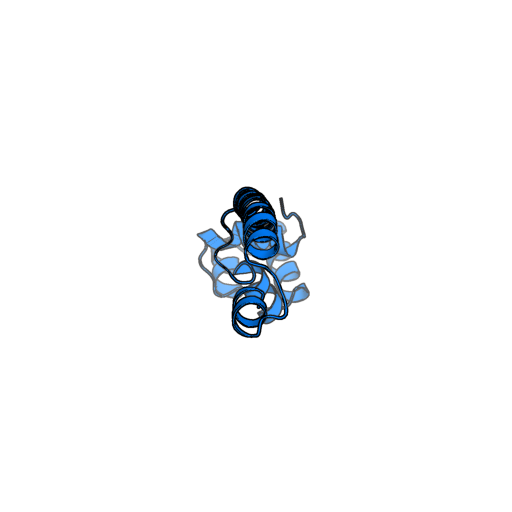591 C C . ARG A 1 71 ? 8.736 -6.595 -16.903 1.00 90.12 71 ARG A C 1
ATOM 593 O O . ARG A 1 71 ? 9.065 -7.168 -15.869 1.00 90.12 71 ARG A O 1
ATOM 600 N N . ASP A 1 72 ? 9.403 -5.568 -17.418 1.00 90.62 72 ASP A N 1
ATOM 601 C CA . ASP A 1 72 ? 10.615 -5.018 -16.806 1.00 90.62 72 ASP A CA 1
ATOM 602 C C . ASP A 1 72 ? 10.285 -4.334 -15.479 1.00 90.62 72 ASP A C 1
ATOM 604 O O . ASP A 1 72 ? 10.955 -4.577 -14.481 1.00 90.62 72 ASP A O 1
ATOM 608 N N . VAL A 1 73 ? 9.185 -3.574 -15.426 1.00 89.69 73 VAL A N 1
ATOM 609 C CA . VAL A 1 73 ? 8.674 -2.969 -14.183 1.00 89.69 73 VAL A CA 1
ATOM 610 C C . VAL A 1 73 ? 8.359 -4.036 -13.134 1.00 89.69 73 VAL A C 1
ATOM 612 O O . VAL A 1 73 ? 8.745 -3.900 -11.974 1.00 89.69 73 VAL A O 1
ATOM 615 N N . ALA A 1 74 ? 7.694 -5.123 -13.536 1.00 90.19 74 ALA A N 1
ATOM 616 C CA . ALA A 1 74 ? 7.397 -6.241 -12.644 1.00 90.19 74 ALA A CA 1
ATOM 617 C C . ALA A 1 74 ? 8.677 -6.885 -12.079 1.00 90.19 74 ALA A C 1
ATOM 619 O O . ALA A 1 74 ? 8.729 -7.204 -10.892 1.00 90.19 74 ALA A O 1
ATOM 620 N N . GLY A 1 75 ? 9.718 -7.026 -12.906 1.00 89.31 75 GLY A N 1
ATOM 621 C CA . GLY A 1 75 ? 11.029 -7.519 -12.483 1.00 89.31 75 GLY A CA 1
ATOM 622 C C . GLY A 1 75 ? 11.751 -6.562 -11.531 1.00 89.31 75 GLY A C 1
ATOM 623 O O . GLY A 1 75 ? 12.221 -6.989 -10.480 1.00 89.31 75 GLY A O 1
ATOM 624 N N . LEU A 1 76 ? 11.788 -5.267 -11.858 1.00 89.25 76 LEU A N 1
ATOM 625 C CA . LEU A 1 76 ? 12.454 -4.228 -11.062 1.00 89.25 76 LEU A CA 1
ATOM 626 C C . LEU A 1 76 ? 11.821 -4.043 -9.681 1.00 89.25 76 LEU A C 1
ATOM 628 O O . LEU A 1 76 ? 12.529 -3.837 -8.699 1.00 89.25 76 LEU A O 1
ATOM 632 N N . LEU A 1 77 ? 10.493 -4.133 -9.596 1.00 86.81 77 LEU A N 1
ATOM 633 C CA . LEU A 1 77 ? 9.757 -4.021 -8.335 1.00 86.81 77 LEU A CA 1
ATOM 634 C C . LEU A 1 77 ? 9.519 -5.387 -7.662 1.00 86.81 77 LEU A C 1
ATOM 636 O O . LEU A 1 77 ? 8.804 -5.459 -6.663 1.00 86.81 77 LEU A O 1
ATOM 640 N N . ASN A 1 78 ? 10.101 -6.461 -8.211 1.00 86.19 78 ASN A N 1
ATOM 641 C CA . ASN A 1 78 ? 10.008 -7.841 -7.732 1.00 86.19 78 ASN A CA 1
ATOM 642 C C . ASN A 1 78 ? 8.567 -8.286 -7.403 1.00 86.19 78 ASN A C 1
ATOM 644 O O . ASN A 1 78 ? 8.275 -8.803 -6.323 1.00 86.19 78 ASN A O 1
ATOM 648 N N . MET A 1 79 ? 7.639 -8.056 -8.334 1.00 85.00 79 MET A N 1
ATOM 649 C CA . MET A 1 79 ? 6.215 -8.349 -8.162 1.00 85.00 79 MET A CA 1
ATOM 650 C C . MET A 1 79 ? 5.607 -9.018 -9.394 1.00 85.00 79 MET A C 1
ATOM 652 O O . MET A 1 79 ? 6.175 -9.032 -10.482 1.00 85.00 79 MET A O 1
ATOM 656 N N . LYS A 1 80 ? 4.399 -9.568 -9.241 1.00 86.44 80 LYS A N 1
ATOM 657 C CA . LYS A 1 80 ? 3.651 -10.129 -10.372 1.00 86.44 80 LYS A CA 1
ATOM 658 C C . LYS A 1 80 ? 3.165 -9.012 -11.297 1.00 86.44 80 LYS A C 1
ATOM 660 O O . LYS A 1 80 ? 2.686 -7.983 -10.829 1.00 86.44 80 LYS A O 1
ATOM 665 N N . VAL A 1 81 ? 3.185 -9.264 -12.608 1.00 87.31 81 VAL A N 1
ATOM 666 C CA . VAL A 1 81 ? 2.712 -8.326 -13.649 1.00 87.31 81 VAL A CA 1
ATOM 667 C C . VAL A 1 81 ? 1.272 -7.856 -13.391 1.00 87.31 81 VAL A C 1
ATOM 669 O O . VAL A 1 81 ? 0.960 -6.682 -13.561 1.00 87.31 81 VAL A O 1
ATOM 672 N N . THR A 1 82 ? 0.406 -8.744 -12.896 1.00 87.56 82 THR A N 1
ATOM 673 C CA . THR A 1 82 ? -0.995 -8.443 -12.538 1.00 87.56 82 THR A CA 1
ATOM 674 C C . THR A 1 82 ? -1.133 -7.373 -11.453 1.00 87.56 82 THR A C 1
ATOM 676 O O . THR A 1 82 ? -2.153 -6.701 -11.361 1.00 87.56 82 THR A O 1
ATOM 679 N N . THR A 1 83 ? -0.115 -7.229 -10.609 1.00 84.56 83 THR A N 1
ATOM 680 C CA . THR A 1 83 ? -0.097 -6.346 -9.438 1.00 84.56 83 THR A CA 1
ATOM 681 C C . THR A 1 83 ? 0.420 -4.947 -9.796 1.00 84.56 83 THR A C 1
ATOM 683 O O . THR A 1 83 ? 0.164 -3.995 -9.057 1.00 84.56 83 THR A O 1
ATOM 686 N N . VAL A 1 84 ? 1.097 -4.800 -10.943 1.00 86.75 84 VAL A N 1
ATOM 687 C CA . VAL A 1 84 ? 1.770 -3.562 -11.370 1.00 86.75 84 VAL A CA 1
ATOM 688 C C . VAL A 1 84 ? 0.788 -2.399 -11.515 1.00 86.75 84 VAL A C 1
ATOM 690 O O . VAL A 1 84 ? 1.041 -1.334 -10.967 1.00 86.75 84 VAL A O 1
ATOM 693 N N . GLN A 1 85 ? -0.370 -2.609 -12.149 1.00 85.44 85 GLN A N 1
ATOM 694 C CA . GLN A 1 85 ? -1.374 -1.548 -12.344 1.00 85.44 85 GLN A CA 1
ATOM 695 C C . GLN A 1 85 ? -1.956 -1.014 -11.028 1.00 85.44 85 GLN A C 1
ATOM 697 O O . GLN A 1 85 ? -2.277 0.166 -10.903 1.00 85.44 85 GLN A O 1
ATOM 702 N N . VAL A 1 86 ? -2.109 -1.879 -10.023 1.00 85.06 86 VAL A N 1
ATOM 703 C CA . VAL A 1 86 ? -2.606 -1.463 -8.704 1.00 85.06 86 VAL A CA 1
ATOM 704 C C . VAL A 1 86 ? -1.525 -0.680 -7.953 1.00 85.06 86 VAL A C 1
ATOM 706 O O . VAL A 1 86 ? -1.825 0.315 -7.295 1.00 85.06 86 VAL A O 1
ATOM 709 N N . MET A 1 87 ? -0.258 -1.084 -8.095 1.00 83.56 87 MET A N 1
ATOM 710 C CA . MET A 1 87 ? 0.885 -0.360 -7.526 1.00 83.56 87 MET A CA 1
ATOM 711 C C . MET A 1 87 ? 1.108 1.000 -8.181 1.00 83.56 87 MET A C 1
ATOM 713 O O . MET A 1 87 ? 1.423 1.951 -7.477 1.00 83.56 87 MET A O 1
ATOM 717 N N . GLU A 1 88 ? 0.913 1.112 -9.492 1.00 86.06 88 GLU A N 1
ATOM 718 C CA . GLU A 1 88 ? 1.007 2.366 -10.244 1.00 86.06 88 GLU A CA 1
ATOM 719 C C . GLU A 1 88 ? 0.032 3.407 -9.683 1.00 86.06 88 GLU A C 1
ATOM 721 O O . GLU A 1 88 ? 0.434 4.496 -9.265 1.00 86.06 88 GLU A O 1
ATOM 726 N N . LYS A 1 89 ? -1.246 3.027 -9.549 1.00 84.06 89 LYS A N 1
ATOM 727 C CA . LYS A 1 89 ? -2.276 3.876 -8.933 1.00 84.06 89 LYS A CA 1
ATOM 728 C C . LYS A 1 89 ? -1.897 4.282 -7.510 1.00 84.06 89 LYS A C 1
ATOM 730 O O . LYS A 1 89 ? -2.031 5.449 -7.146 1.00 84.06 89 LYS A O 1
ATOM 735 N N . ALA A 1 90 ? -1.384 3.343 -6.717 1.00 82.12 90 ALA A N 1
ATOM 736 C CA . ALA A 1 90 ? -0.961 3.613 -5.347 1.00 82.12 90 ALA A CA 1
ATOM 737 C C . ALA A 1 90 ? 0.269 4.546 -5.269 1.00 82.12 90 ALA A C 1
ATOM 739 O O . ALA A 1 90 ? 0.311 5.426 -4.409 1.00 82.12 90 ALA A O 1
ATOM 740 N N . ALA A 1 91 ? 1.242 4.415 -6.175 1.00 80.12 91 ALA A N 1
ATOM 741 C CA . ALA A 1 91 ? 2.468 5.219 -6.208 1.00 80.12 91 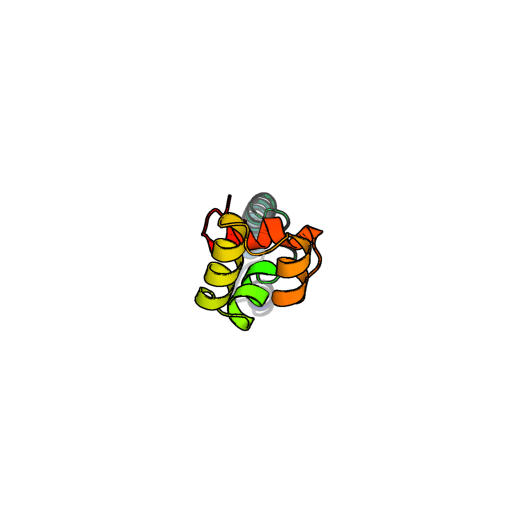ALA A CA 1
ATOM 742 C C . ALA A 1 91 ? 2.203 6.692 -6.570 1.00 80.12 91 ALA A C 1
ATOM 744 O O . ALA A 1 91 ? 2.806 7.605 -5.985 1.00 80.12 91 ALA A O 1
ATOM 745 N N . PHE A 1 92 ? 1.268 6.930 -7.494 1.00 80.31 92 PHE A N 1
ATOM 746 C CA . PHE A 1 92 ? 0.838 8.273 -7.898 1.00 80.31 92 PHE A CA 1
ATOM 747 C C . PHE A 1 92 ? -0.267 8.861 -7.012 1.00 80.31 92 PHE A C 1
ATOM 749 O O . PHE A 1 92 ? -0.645 10.014 -7.194 1.00 80.31 92 PHE A O 1
ATOM 756 N N . GLY A 1 93 ? -0.749 8.116 -6.013 1.00 70.44 93 GLY A N 1
ATOM 757 C CA . GLY A 1 93 ? -1.820 8.577 -5.127 1.00 70.44 93 GLY A CA 1
ATOM 758 C C . GLY A 1 93 ? -3.193 8.646 -5.804 1.00 70.44 93 GLY A C 1
ATOM 759 O O . GLY A 1 93 ? -4.095 9.279 -5.270 1.00 70.44 93 GLY A O 1
ATOM 760 N N . LEU A 1 94 ? -3.372 7.968 -6.941 1.00 57.19 94 LEU A N 1
ATOM 761 C CA . LEU A 1 94 ? -4.645 7.819 -7.656 1.00 57.19 94 LEU A CA 1
ATOM 762 C C . LEU A 1 94 ? -5.500 6.688 -7.057 1.00 57.19 94 LEU A C 1
ATOM 764 O O . LEU A 1 94 ? -6.136 5.921 -7.781 1.00 57.19 94 LEU A O 1
ATOM 768 N N . ALA A 1 95 ? -5.487 6.552 -5.730 1.00 43.97 95 ALA A N 1
ATOM 769 C CA . ALA A 1 95 ? -6.355 5.613 -5.038 1.00 43.97 95 ALA A CA 1
ATOM 770 C C . ALA A 1 95 ? -7.807 6.112 -5.131 1.00 43.97 95 ALA A C 1
ATOM 772 O O . ALA A 1 95 ? -8.190 7.049 -4.432 1.00 43.97 95 ALA A O 1
ATOM 773 N N . GLY A 1 96 ? -8.574 5.493 -6.030 1.00 37.47 96 GLY A N 1
ATOM 774 C CA . GLY A 1 96 ? -9.988 5.211 -5.789 1.00 37.47 96 GLY A CA 1
ATOM 775 C C . GLY A 1 96 ? -10.109 4.002 -4.874 1.00 37.47 96 GLY A C 1
ATOM 776 O O . GLY A 1 96 ? -9.271 3.077 -5.022 1.00 37.47 96 GLY A O 1
#

Foldseek 3Di:
DVVVCVVVVVDDPVVVVVVVVVVVVVVVVVVVPDDPDPPDDDPLVVLCVVCDLVNLVVLVVCVVVVVDDLVRSCVVSVHDSVCNVVNSCVSVVVDD